Protein AF-A0AAW9IGM5-F1 (afdb_monomer)

Radius of gyration: 17.8 Å; Cα contacts (8 Å, |Δi|>4): 51; chains: 1; bounding box: 44×39×42 Å

Foldseek 3Di:
DDDPVVVPDPVVCVVCVVVVVVVLVVQLVQQVVLQVLLCVLQVDDGDSVVSSVVLVVVQVVQVVVVHDRDHDDSVVSVVCVVVPNDDPVVVVVVVVVVVVCCVPCVVVVVPDDVVVVVVVVVVVD

Secondary structure (DSSP, 8-state):
----GGG--HHHHHHHHHHHHHHHHHHHHHHHHHHHHHHHHH-----HHHHHHHHHHHHHHGGGGTPPPP---HHHHHHHHHTT--STHHHHHHHHHHHHHHHHSHHHHTT--HHHHHHHHHHH-

Structure (mmCIF, N/CA/C/O backbone):
data_AF-A0AAW9IGM5-F1
#
_entry.id   AF-A0AAW9IGM5-F1
#
loop_
_atom_site.group_PDB
_atom_site.id
_atom_site.type_symbol
_atom_site.label_atom_id
_atom_site.label_alt_id
_atom_site.label_comp_id
_atom_site.label_asym_id
_atom_site.label_entity_id
_atom_site.label_seq_id
_atom_site.pdbx_PDB_ins_code
_atom_site.Cartn_x
_atom_site.Cartn_y
_atom_site.Cartn_z
_atom_site.occupancy
_atom_site.B_iso_or_equiv
_atom_site.auth_seq_id
_atom_site.auth_comp_id
_atom_site.auth_asym_id
_atom_site.auth_atom_id
_atom_site.pdbx_PDB_model_num
ATOM 1 N N . THR A 1 1 ? 7.435 -16.883 -20.022 1.00 43.22 1 THR A N 1
ATOM 2 C CA . THR A 1 1 ? 8.657 -16.265 -19.465 1.00 43.22 1 THR A CA 1
ATOM 3 C C . THR A 1 1 ? 8.765 -16.688 -18.013 1.00 43.22 1 THR A C 1
ATOM 5 O O . THR A 1 1 ? 8.156 -16.090 -17.140 1.00 43.22 1 THR A O 1
ATOM 8 N N . GLY A 1 2 ? 9.384 -17.852 -17.795 1.00 48.12 2 GLY A N 1
ATOM 9 C CA . GLY A 1 2 ? 9.355 -18.570 -16.519 1.00 48.12 2 GLY A CA 1
ATOM 10 C C . GLY A 1 2 ? 10.209 -17.910 -15.441 1.00 48.12 2 GLY A C 1
ATOM 11 O O . GLY A 1 2 ? 11.214 -17.272 -15.749 1.00 48.12 2 GLY A O 1
ATOM 12 N N . LEU A 1 3 ? 9.796 -18.087 -14.185 1.00 49.34 3 LEU A N 1
ATOM 13 C CA . LEU A 1 3 ? 10.568 -17.756 -12.988 1.00 49.34 3 LEU A CA 1
ATOM 14 C C . LEU A 1 3 ? 11.952 -18.409 -13.084 1.00 49.34 3 LEU A C 1
ATOM 16 O O . LEU A 1 3 ? 12.104 -19.613 -12.880 1.00 49.34 3 LEU A O 1
ATOM 20 N N . ASN A 1 4 ? 12.958 -17.618 -13.446 1.00 60.25 4 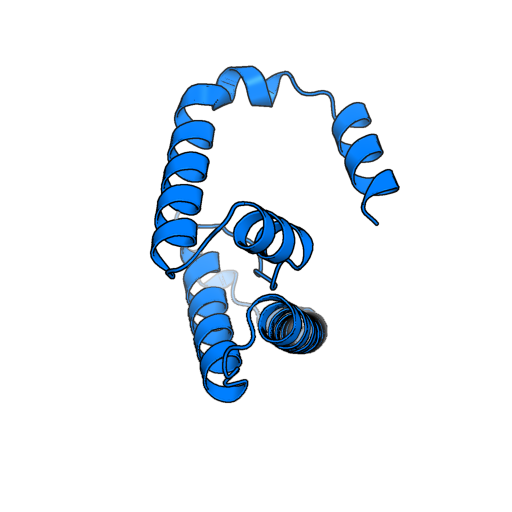ASN A N 1
ATOM 21 C CA . ASN A 1 4 ? 14.332 -18.081 -13.502 1.00 60.25 4 ASN A CA 1
ATOM 22 C C . ASN A 1 4 ? 14.861 -18.128 -12.064 1.00 60.25 4 ASN A C 1
ATOM 24 O O . ASN A 1 4 ? 15.168 -17.096 -11.471 1.00 60.25 4 ASN A O 1
ATOM 28 N N . VAL A 1 5 ? 14.915 -19.326 -11.484 1.00 60.94 5 VAL A N 1
ATOM 29 C CA . VAL A 1 5 ? 15.347 -19.559 -10.094 1.00 60.94 5 VAL A CA 1
ATOM 30 C C . VAL A 1 5 ? 16.792 -19.080 -9.866 1.00 60.94 5 VAL A C 1
ATOM 32 O O . VAL A 1 5 ? 17.155 -18.730 -8.747 1.00 60.94 5 VAL A O 1
ATOM 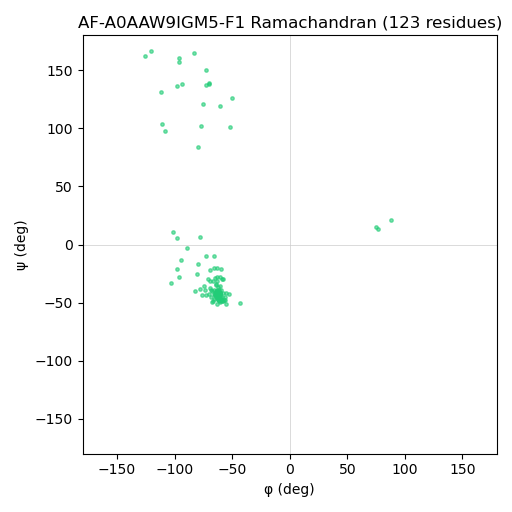35 N N . SER A 1 6 ? 17.592 -18.937 -10.930 1.00 61.50 6 SER A N 1
ATOM 36 C CA . SER A 1 6 ? 18.940 -18.355 -10.879 1.00 61.50 6 SER A CA 1
ATOM 37 C C . SER A 1 6 ? 18.965 -16.831 -10.670 1.00 61.50 6 SER A C 1
ATOM 39 O O . SER A 1 6 ? 20.031 -16.281 -10.403 1.00 61.50 6 SER A O 1
ATOM 41 N N . ALA A 1 7 ? 17.824 -16.135 -10.757 1.00 62.72 7 ALA A N 1
ATOM 42 C CA . ALA A 1 7 ? 17.717 -14.702 -10.460 1.00 62.72 7 ALA A CA 1
ATOM 43 C C . ALA A 1 7 ? 17.633 -14.400 -8.951 1.00 62.72 7 ALA A C 1
ATOM 45 O O . ALA A 1 7 ? 17.880 -13.267 -8.532 1.00 62.72 7 ALA A O 1
ATOM 46 N N . ILE A 1 8 ? 17.316 -15.402 -8.120 1.00 68.38 8 ILE A N 1
ATOM 47 C CA . ILE A 1 8 ? 17.313 -15.268 -6.660 1.00 68.38 8 ILE A CA 1
ATOM 48 C C . ILE A 1 8 ? 18.760 -15.374 -6.181 1.00 68.38 8 ILE A C 1
ATOM 50 O O . ILE A 1 8 ? 19.260 -16.437 -5.821 1.00 68.38 8 ILE A O 1
ATOM 54 N N . ASN A 1 9 ? 19.458 -14.242 -6.224 1.00 82.12 9 ASN A N 1
ATOM 55 C CA . ASN A 1 9 ? 20.825 -14.133 -5.747 1.00 82.12 9 ASN A CA 1
ATOM 56 C C . ASN A 1 9 ? 20.847 -13.554 -4.328 1.00 82.12 9 ASN A C 1
ATOM 58 O O . ASN A 1 9 ? 20.188 -12.554 -4.036 1.00 82.12 9 ASN A O 1
ATOM 62 N N . ILE A 1 10 ? 21.664 -14.137 -3.452 1.00 83.62 10 ILE A N 1
ATOM 63 C CA . ILE A 1 10 ? 21.840 -13.654 -2.078 1.00 83.62 10 ILE A CA 1
ATOM 64 C C . ILE A 1 10 ? 22.313 -12.190 -2.024 1.00 83.62 10 ILE A C 1
ATOM 66 O O . ILE A 1 10 ? 21.964 -11.461 -1.098 1.00 83.62 10 ILE A O 1
ATOM 70 N N . ASN A 1 11 ? 23.052 -11.731 -3.039 1.00 85.12 11 ASN A N 1
ATOM 71 C CA . ASN A 1 11 ? 23.491 -10.342 -3.160 1.00 85.12 11 ASN A CA 1
ATOM 72 C C . ASN A 1 11 ? 22.321 -9.398 -3.448 1.00 85.12 11 ASN A C 1
ATOM 74 O O . ASN A 1 11 ? 22.273 -8.309 -2.881 1.00 85.12 11 ASN A O 1
ATOM 78 N N . VAL A 1 12 ? 21.346 -9.829 -4.256 1.00 85.19 12 VAL A N 1
ATOM 79 C CA . VAL A 1 12 ? 20.130 -9.046 -4.519 1.00 85.19 12 VAL A CA 1
ATOM 80 C C . VAL A 1 12 ? 19.320 -8.919 -3.235 1.00 85.19 12 VAL A C 1
ATOM 82 O O . VAL A 1 12 ? 18.975 -7.806 -2.853 1.00 85.19 12 VAL A O 1
ATOM 85 N N . ILE A 1 13 ? 19.115 -10.023 -2.507 1.00 85.69 13 ILE A N 1
ATOM 86 C CA . ILE A 1 13 ? 18.403 -10.019 -1.218 1.00 85.69 13 ILE A CA 1
ATOM 87 C C . ILE A 1 13 ? 19.068 -9.049 -0.235 1.00 85.69 13 ILE A C 1
ATOM 89 O O . ILE A 1 13 ? 18.389 -8.210 0.351 1.00 85.69 13 ILE A O 1
ATOM 93 N N . LYS A 1 14 ? 20.399 -9.101 -0.098 1.00 87.38 14 LYS A N 1
ATOM 94 C CA . LYS A 1 14 ? 21.140 -8.163 0.759 1.00 87.38 14 LYS A CA 1
ATOM 95 C C . LYS A 1 14 ? 20.989 -6.709 0.304 1.00 87.38 14 LYS A C 1
ATOM 97 O O . LYS A 1 14 ? 20.847 -5.834 1.152 1.00 87.38 14 LYS A O 1
ATOM 102 N N . SER A 1 15 ? 20.982 -6.454 -1.007 1.00 89.81 15 SER A N 1
ATOM 103 C CA . SER A 1 15 ? 20.852 -5.097 -1.555 1.00 89.81 15 SER A CA 1
ATOM 104 C C . SER A 1 15 ? 19.466 -4.480 -1.342 1.00 89.81 15 SER A C 1
ATOM 106 O O . SER A 1 15 ? 19.365 -3.272 -1.151 1.00 89.81 15 SER A O 1
ATOM 108 N N . VAL A 1 16 ? 18.403 -5.295 -1.323 1.00 91.00 16 VAL A N 1
ATOM 109 C CA . VAL A 1 16 ? 17.022 -4.812 -1.152 1.00 91.00 16 VAL A CA 1
ATOM 110 C C . VAL A 1 16 ? 16.542 -4.853 0.295 1.00 91.00 16 VAL A C 1
ATOM 112 O O . VAL A 1 16 ? 15.540 -4.220 0.605 1.00 91.00 16 VAL A O 1
ATOM 115 N N . LEU A 1 17 ? 17.251 -5.545 1.195 1.00 92.12 17 LEU A N 1
ATOM 116 C CA . LEU A 1 17 ? 16.848 -5.692 2.594 1.00 92.12 17 LEU A CA 1
ATOM 117 C C . LEU A 1 17 ? 16.748 -4.342 3.316 1.00 92.12 17 LEU A C 1
ATOM 119 O O . LEU A 1 17 ? 15.731 -4.060 3.946 1.00 92.12 17 LEU A O 1
ATOM 123 N N . ALA A 1 18 ? 17.775 -3.494 3.200 1.00 93.62 18 ALA A N 1
ATOM 124 C CA . ALA A 1 18 ? 17.761 -2.169 3.819 1.00 93.62 18 ALA A CA 1
ATOM 125 C C . ALA A 1 18 ? 16.646 -1.268 3.237 1.00 93.62 18 ALA A C 1
ATOM 127 O O . ALA A 1 18 ? 15.825 -0.794 4.022 1.00 93.62 18 ALA A O 1
ATOM 128 N N . PRO A 1 19 ? 16.514 -1.105 1.901 1.00 93.38 19 PRO A N 1
ATOM 129 C CA . PRO A 1 19 ? 15.383 -0.392 1.301 1.00 93.38 19 PRO A CA 1
ATOM 130 C C . PRO A 1 19 ? 14.012 -0.940 1.710 1.00 93.38 19 PRO A C 1
ATOM 132 O O . PRO A 1 19 ? 13.106 -0.164 1.995 1.00 93.38 19 PRO A O 1
ATOM 135 N N . ALA A 1 20 ? 13.848 -2.264 1.774 1.00 92.50 20 ALA A N 1
ATOM 136 C CA . ALA A 1 20 ? 12.585 -2.891 2.148 1.00 92.50 20 ALA A CA 1
ATOM 137 C C . ALA A 1 20 ? 12.189 -2.554 3.591 1.00 92.50 20 ALA A C 1
ATOM 139 O O . ALA A 1 20 ? 11.033 -2.217 3.841 1.00 92.50 20 ALA A O 1
ATOM 140 N N . ILE A 1 21 ? 13.143 -2.588 4.528 1.00 94.25 21 ILE A N 1
ATOM 141 C CA . ILE A 1 21 ? 12.910 -2.194 5.924 1.00 94.25 21 ILE A CA 1
ATOM 142 C C . ILE A 1 21 ? 12.567 -0.702 6.011 1.00 94.25 21 ILE A C 1
ATOM 144 O O . ILE A 1 21 ? 11.639 -0.336 6.729 1.00 94.25 21 ILE A O 1
ATOM 148 N N . SER A 1 22 ? 13.259 0.158 5.257 1.00 95.00 22 SER A N 1
ATOM 149 C CA . SER A 1 22 ? 12.952 1.593 5.209 1.00 95.00 22 SER A CA 1
ATOM 150 C C . SER A 1 22 ? 11.544 1.869 4.675 1.00 95.00 22 SER A C 1
ATOM 152 O O . SER A 1 22 ? 10.799 2.630 5.291 1.00 95.00 22 SER A O 1
ATOM 154 N N . ILE A 1 23 ? 11.152 1.220 3.574 1.00 93.88 23 ILE A N 1
ATOM 155 C CA . ILE A 1 23 ? 9.809 1.347 2.993 1.00 93.88 23 ILE A CA 1
ATOM 156 C C . ILE A 1 23 ? 8.759 0.821 3.968 1.00 93.88 23 ILE A C 1
ATOM 158 O O . ILE A 1 23 ? 7.746 1.480 4.170 1.00 93.88 23 ILE A O 1
ATOM 162 N N . ALA A 1 24 ? 8.998 -0.325 4.611 1.00 93.88 24 ALA A N 1
ATOM 163 C CA . ALA A 1 24 ? 8.090 -0.860 5.618 1.00 93.88 24 ALA A CA 1
ATOM 164 C C . ALA A 1 24 ? 7.917 0.123 6.785 1.00 93.88 24 ALA A C 1
ATOM 166 O O . ALA A 1 24 ? 6.789 0.416 7.166 1.00 93.88 24 ALA A O 1
ATOM 167 N N . GLY A 1 25 ? 9.011 0.684 7.308 1.00 94.69 25 GLY A N 1
ATOM 168 C CA . GLY A 1 25 ? 8.982 1.709 8.353 1.00 94.69 25 GLY A CA 1
ATOM 169 C C . GLY A 1 25 ? 8.131 2.920 7.969 1.00 94.69 25 GLY A C 1
ATOM 170 O O . GLY A 1 25 ? 7.212 3.282 8.701 1.00 94.69 25 GLY A O 1
ATOM 171 N N . LEU A 1 26 ? 8.387 3.491 6.788 1.00 94.38 26 LEU A N 1
ATOM 172 C CA . LEU A 1 26 ? 7.627 4.624 6.256 1.00 94.38 26 LEU A CA 1
ATOM 173 C C . LEU A 1 26 ? 6.141 4.281 6.090 1.00 94.38 26 LEU A C 1
ATOM 175 O O . LEU A 1 26 ? 5.276 5.008 6.575 1.00 94.38 26 LEU A O 1
ATOM 179 N N . ALA A 1 27 ? 5.846 3.131 5.487 1.00 93.25 27 ALA A N 1
ATOM 180 C CA . ALA A 1 27 ? 4.490 2.673 5.234 1.00 93.25 27 ALA A CA 1
ATOM 181 C C . ALA A 1 27 ? 3.700 2.447 6.536 1.00 93.25 27 ALA A C 1
ATOM 183 O O . ALA A 1 27 ? 2.505 2.746 6.583 1.00 93.25 27 ALA A O 1
ATOM 184 N N . MET A 1 28 ? 4.355 1.950 7.592 1.00 94.00 28 MET A N 1
ATOM 185 C CA . MET A 1 28 ? 3.760 1.805 8.922 1.00 94.00 28 MET A CA 1
ATOM 186 C C . MET A 1 28 ? 3.465 3.169 9.551 1.00 94.00 28 MET A C 1
ATOM 188 O O . MET A 1 28 ? 2.347 3.397 10.010 1.00 94.00 28 MET A O 1
ATOM 192 N N . SER A 1 29 ? 4.429 4.096 9.547 1.00 94.56 29 SER A N 1
ATOM 193 C CA . SER A 1 29 ? 4.230 5.445 10.090 1.00 94.56 29 SER A CA 1
ATOM 194 C C . SER A 1 29 ? 3.083 6.182 9.394 1.00 94.56 29 SER A C 1
ATOM 196 O O . SER A 1 29 ? 2.219 6.739 10.070 1.00 94.56 29 SER A O 1
ATOM 198 N N . GLU A 1 30 ? 3.014 6.134 8.062 1.00 92.75 30 GLU A N 1
ATOM 199 C CA . GLU A 1 30 ? 1.923 6.745 7.292 1.00 92.75 30 GLU A CA 1
ATOM 200 C C . GLU A 1 30 ? 0.561 6.120 7.603 1.00 92.75 30 GLU A C 1
ATOM 202 O O . GLU A 1 30 ? -0.441 6.827 7.715 1.00 92.75 30 GLU A O 1
ATOM 207 N N . SER A 1 31 ? 0.517 4.801 7.779 1.00 92.69 31 SER A N 1
ATOM 208 C CA . SER A 1 31 ? -0.708 4.077 8.109 1.00 92.69 31 SER A CA 1
ATOM 209 C C . SER A 1 31 ? -1.271 4.457 9.474 1.00 92.69 31 SER A C 1
ATOM 211 O O . SER A 1 31 ? -2.461 4.757 9.597 1.00 92.69 31 SER A O 1
ATOM 213 N N . LEU A 1 32 ? -0.408 4.574 10.485 1.00 93.81 32 LEU A N 1
ATOM 214 C CA . LEU A 1 32 ? -0.800 5.043 11.814 1.00 93.81 32 LEU A CA 1
ATOM 215 C C . LEU A 1 32 ? -1.261 6.508 11.799 1.00 93.81 32 LEU A C 1
ATOM 217 O O . LEU A 1 32 ? -2.287 6.831 12.399 1.00 93.81 32 LEU A O 1
ATOM 221 N N . LEU A 1 33 ? -0.559 7.384 11.069 1.00 93.56 33 LEU A N 1
ATOM 222 C CA . LEU A 1 33 ? -0.959 8.785 10.893 1.00 93.56 33 LEU A CA 1
ATOM 223 C C . LEU A 1 33 ? -2.320 8.897 10.188 1.00 93.56 33 LEU A C 1
ATOM 225 O O . LEU A 1 33 ? -3.198 9.635 10.639 1.00 93.56 33 LEU A O 1
ATOM 229 N N . CYS A 1 34 ? -2.529 8.136 9.112 1.00 91.56 34 CYS A N 1
ATOM 230 C CA . CYS A 1 34 ? -3.798 8.092 8.389 1.00 91.56 34 CYS A CA 1
ATOM 231 C C . CYS A 1 34 ? -4.934 7.550 9.263 1.00 91.56 34 CYS A C 1
ATOM 233 O O . CYS A 1 34 ? -6.051 8.071 9.210 1.00 91.56 34 CYS A O 1
ATOM 235 N N . GLY A 1 35 ? -4.653 6.525 10.068 1.00 91.62 35 GLY A N 1
ATOM 236 C CA . GLY A 1 35 ? -5.592 5.934 11.011 1.00 91.62 35 GLY A CA 1
ATOM 237 C C . GLY A 1 35 ? -6.070 6.927 12.064 1.00 91.62 35 GLY A C 1
ATOM 238 O O . GLY A 1 35 ? -7.276 7.087 12.248 1.00 91.62 35 GLY A O 1
ATOM 239 N N . GLU A 1 36 ? -5.149 7.659 12.694 1.00 92.19 36 GLU A N 1
ATOM 240 C CA . GLU A 1 36 ? -5.494 8.645 13.723 1.00 92.19 36 GLU A CA 1
ATOM 241 C C . GLU A 1 36 ? -6.249 9.850 13.136 1.00 92.19 36 GLU A C 1
ATOM 243 O O . GLU A 1 36 ? -7.239 10.305 13.715 1.00 92.19 36 GLU A O 1
ATOM 248 N N . VAL A 1 37 ? -5.861 10.327 11.945 1.00 91.56 37 VAL A N 1
ATOM 249 C CA . VAL A 1 37 ? -6.609 11.379 11.229 1.00 91.56 37 VAL A CA 1
ATOM 250 C C . VAL A 1 37 ? -8.016 10.897 10.870 1.00 91.56 37 VAL A C 1
ATOM 252 O O . VAL A 1 37 ? -8.989 11.602 11.133 1.00 91.56 37 VAL A O 1
ATOM 255 N N . GLY A 1 38 ? -8.152 9.687 10.322 1.00 89.50 38 GLY A N 1
ATOM 256 C CA . GLY A 1 38 ? -9.448 9.096 9.985 1.00 89.50 38 GLY A CA 1
ATOM 257 C C . GLY A 1 38 ? -10.348 8.918 11.210 1.00 89.50 38 GLY A C 1
ATOM 258 O O . GLY A 1 38 ? -11.525 9.280 11.166 1.00 89.50 38 GLY A O 1
ATOM 259 N N . LYS A 1 39 ? -9.785 8.450 12.330 1.00 90.12 39 LYS A N 1
ATOM 260 C CA . LYS A 1 39 ? -10.463 8.371 13.631 1.00 90.12 39 LYS A CA 1
ATOM 261 C C . LYS A 1 39 ? -10.951 9.737 14.094 1.00 90.12 39 LYS A C 1
ATOM 263 O O . LYS A 1 39 ? -12.125 9.872 14.421 1.00 90.12 39 LYS A O 1
ATOM 268 N N . LYS A 1 40 ? -10.104 10.768 14.045 1.00 90.19 40 LYS A N 1
ATOM 269 C CA . LYS A 1 40 ? -10.494 12.138 14.410 1.00 90.19 40 LYS A CA 1
ATOM 270 C C . LYS A 1 40 ? -11.623 12.681 13.526 1.00 90.19 40 LYS A C 1
ATOM 272 O O . LYS A 1 40 ? -12.477 13.409 14.017 1.00 90.19 40 LYS A O 1
ATOM 277 N N . MET A 1 41 ? -11.640 12.331 12.239 1.00 90.75 41 MET A N 1
ATOM 278 C CA . MET A 1 41 ? -12.681 12.767 11.301 1.00 90.75 41 MET A CA 1
ATOM 279 C C . MET A 1 41 ? -14.017 12.037 11.488 1.00 90.75 41 MET A C 1
ATOM 281 O O . MET A 1 41 ? -15.064 12.643 11.279 1.00 90.75 41 MET A O 1
ATOM 285 N N . LYS A 1 42 ? -13.988 10.743 11.831 1.00 86.56 42 LYS A N 1
ATOM 286 C CA . LYS A 1 42 ? -15.186 9.893 11.910 1.00 86.56 42 LYS A CA 1
ATOM 287 C C . LYS A 1 42 ? -15.742 9.742 13.332 1.00 86.56 42 LYS A C 1
ATOM 289 O O . LYS A 1 42 ? -16.915 9.425 13.481 1.00 86.56 42 LYS A O 1
ATOM 294 N N . GLY A 1 43 ? -14.919 9.981 14.354 1.00 84.56 43 GLY A N 1
ATOM 295 C CA . GLY A 1 43 ? -15.256 9.752 15.763 1.00 84.56 43 GLY A CA 1
ATOM 296 C C . GLY A 1 43 ? -15.211 8.278 16.192 1.00 84.56 43 GLY A C 1
ATOM 297 O O . GLY A 1 43 ? -15.706 7.951 17.265 1.00 84.56 43 GLY A O 1
ATOM 298 N N . ASP A 1 44 ? -14.629 7.396 15.371 1.00 83.62 44 ASP A N 1
ATOM 299 C CA . ASP A 1 44 ? -14.587 5.941 15.587 1.00 83.62 44 ASP A CA 1
ATOM 300 C C . ASP A 1 44 ? -13.275 5.477 16.247 1.00 83.62 44 ASP A C 1
ATOM 302 O O . ASP A 1 44 ? -12.240 6.139 16.167 1.00 83.62 44 ASP A O 1
ATOM 306 N N . SER A 1 45 ? -13.278 4.285 16.852 1.00 85.25 45 SER A N 1
ATOM 307 C CA . SER A 1 45 ? -12.060 3.642 17.365 1.00 85.25 45 SER A CA 1
ATOM 308 C C . SER A 1 45 ? -11.133 3.173 16.235 1.00 85.25 45 SER A C 1
ATOM 310 O O . SER A 1 45 ? -11.591 2.551 15.274 1.00 85.25 45 SER A O 1
ATOM 312 N N . PHE A 1 46 ? -9.825 3.387 16.392 1.00 89.00 46 PHE A N 1
ATOM 313 C CA . PHE A 1 46 ? -8.779 2.892 15.492 1.00 89.00 46 PHE A CA 1
ATOM 314 C C . PHE A 1 46 ? -7.938 1.828 16.203 1.00 89.00 46 PHE A C 1
ATOM 316 O O . PHE A 1 46 ? -7.492 2.048 17.328 1.00 89.00 46 PHE A O 1
ATOM 323 N N . ASP A 1 47 ? -7.723 0.691 15.541 1.00 92.88 47 ASP A N 1
ATOM 324 C CA . ASP A 1 47 ? -6.863 -0.396 16.016 1.00 92.88 47 ASP A CA 1
ATOM 325 C C . ASP A 1 47 ? -5.619 -0.481 15.126 1.00 92.88 47 ASP A C 1
ATOM 327 O O . ASP A 1 47 ? -5.665 -0.984 13.999 1.00 92.88 47 ASP A O 1
ATOM 331 N N . ALA A 1 48 ? -4.507 0.022 15.660 1.00 92.62 48 ALA A N 1
ATOM 332 C CA . ALA A 1 48 ? -3.216 0.054 14.988 1.00 92.62 48 ALA A CA 1
ATOM 333 C C . ALA A 1 48 ? -2.697 -1.346 14.634 1.00 92.62 48 ALA A C 1
ATOM 335 O O . ALA A 1 48 ? -2.195 -1.553 13.532 1.00 92.62 48 ALA A O 1
ATOM 336 N N . ASN A 1 49 ? -2.841 -2.325 15.531 1.00 95.06 49 ASN A N 1
ATOM 337 C CA . ASN A 1 49 ? -2.314 -3.672 15.304 1.00 95.06 49 ASN A CA 1
ATOM 338 C C . ASN A 1 49 ? -3.034 -4.337 14.133 1.00 95.06 49 ASN A C 1
ATOM 340 O O . ASN A 1 49 ? -2.405 -4.931 13.256 1.00 95.06 49 ASN A O 1
ATOM 344 N N . ARG A 1 50 ? -4.361 -4.192 14.094 1.00 93.38 50 ARG A N 1
ATOM 345 C CA . ARG A 1 50 ? -5.177 -4.717 13.000 1.00 93.38 50 ARG A CA 1
ATOM 346 C C . ARG A 1 50 ? -4.807 -4.090 11.657 1.00 93.38 50 ARG A C 1
ATOM 348 O O . ARG A 1 50 ? -4.777 -4.804 10.655 1.00 93.38 50 ARG A O 1
ATOM 355 N N . GLU A 1 51 ? -4.538 -2.789 11.631 1.00 91.94 51 GLU A N 1
ATOM 356 C CA . GLU A 1 51 ? -4.150 -2.084 10.407 1.00 91.94 51 GLU A CA 1
ATOM 357 C C . GLU A 1 51 ? -2.758 -2.514 9.922 1.00 91.94 51 GLU A C 1
ATOM 359 O O . GLU A 1 51 ? -2.596 -2.848 8.749 1.00 91.94 51 GLU A O 1
ATOM 364 N N . LEU A 1 52 ? -1.775 -2.613 10.824 1.00 94.25 52 LEU A N 1
ATOM 365 C CA . LEU A 1 52 ? -0.416 -3.055 10.487 1.00 94.25 52 LEU A CA 1
ATOM 366 C C . LEU A 1 52 ? -0.394 -4.493 9.949 1.00 94.25 52 LEU A C 1
ATOM 368 O O . LEU A 1 52 ? 0.272 -4.771 8.952 1.00 94.25 52 LEU A O 1
ATOM 372 N N . ILE A 1 53 ? -1.168 -5.401 10.554 1.00 95.50 53 ILE A N 1
ATOM 373 C CA . ILE A 1 53 ? -1.317 -6.777 10.057 1.00 95.50 53 ILE A CA 1
ATOM 374 C C . ILE A 1 53 ? -1.971 -6.778 8.670 1.00 95.50 53 ILE A C 1
ATOM 376 O O . ILE A 1 53 ? -1.487 -7.456 7.763 1.00 95.50 53 ILE A O 1
ATOM 380 N N . ALA A 1 54 ? -3.045 -6.005 8.475 1.00 92.62 54 ALA A N 1
ATOM 381 C CA . ALA A 1 54 ? -3.722 -5.914 7.183 1.00 92.62 54 ALA A CA 1
ATOM 382 C C . ALA A 1 54 ? -2.792 -5.378 6.081 1.00 92.62 54 ALA A C 1
ATOM 384 O O . ALA A 1 54 ? -2.766 -5.922 4.976 1.00 92.62 54 ALA A O 1
ATOM 385 N N . GLN A 1 55 ? -1.991 -4.359 6.391 1.00 94.75 55 GLN A N 1
ATOM 386 C CA . GLN A 1 55 ? -1.014 -3.780 5.477 1.00 94.75 55 GLN A CA 1
ATOM 387 C C . GLN A 1 55 ? 0.131 -4.747 5.165 1.00 94.75 55 GLN A C 1
ATOM 389 O O . GLN A 1 55 ? 0.540 -4.844 4.010 1.00 94.75 55 GLN A O 1
ATOM 394 N N . GLY A 1 56 ? 0.622 -5.491 6.160 1.00 94.44 56 GLY A N 1
ATOM 395 C CA . GLY A 1 56 ? 1.637 -6.526 5.962 1.00 94.44 56 GLY A CA 1
ATOM 396 C C . GLY A 1 56 ? 1.152 -7.629 5.021 1.00 94.44 56 GLY A C 1
ATOM 397 O O . GLY A 1 56 ? 1.836 -7.960 4.055 1.00 94.44 56 GLY A O 1
ATOM 398 N N . ILE A 1 57 ? -0.066 -8.134 5.240 1.00 95.50 57 ILE A N 1
ATOM 399 C CA . ILE A 1 57 ? -0.693 -9.131 4.359 1.00 95.50 57 ILE A CA 1
ATOM 400 C C . ILE A 1 57 ? -0.887 -8.557 2.949 1.00 95.50 57 ILE A C 1
ATOM 402 O O . ILE A 1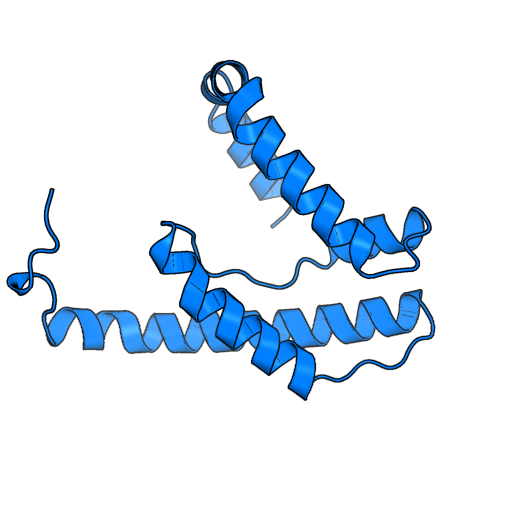 57 ? -0.543 -9.209 1.965 1.00 95.50 57 ILE A O 1
ATOM 406 N N . GLY A 1 58 ? -1.388 -7.324 2.832 1.00 93.88 58 GLY A N 1
ATOM 407 C CA . GLY A 1 58 ? -1.568 -6.661 1.540 1.00 93.88 58 GLY A CA 1
ATOM 408 C C . GLY A 1 58 ? -0.254 -6.521 0.769 1.00 93.88 58 GLY A C 1
ATOM 409 O O . GLY A 1 58 ? -0.173 -6.924 -0.388 1.00 93.88 58 GLY A O 1
ATOM 410 N N . ASN A 1 59 ? 0.797 -6.031 1.427 1.00 94.12 59 ASN A N 1
ATOM 411 C CA . ASN A 1 59 ? 2.121 -5.858 0.828 1.00 94.12 59 ASN A CA 1
ATOM 412 C C . ASN A 1 59 ? 2.844 -7.172 0.528 1.00 94.12 59 ASN A C 1
ATOM 414 O O . ASN A 1 59 ? 3.707 -7.199 -0.344 1.00 94.12 59 ASN A O 1
ATOM 418 N N . PHE A 1 60 ? 2.474 -8.263 1.195 1.00 93.25 60 PHE A N 1
ATOM 419 C CA . PHE A 1 60 ? 2.934 -9.596 0.829 1.00 93.25 60 PHE A CA 1
ATOM 420 C C . PHE A 1 60 ? 2.259 -10.103 -0.454 1.00 93.25 60 PHE A C 1
ATOM 422 O O . PHE A 1 60 ? 2.918 -10.713 -1.287 1.00 93.25 60 PHE A O 1
ATOM 429 N N . ILE A 1 61 ? 0.961 -9.833 -0.644 1.00 95.12 61 ILE A N 1
ATOM 430 C CA . ILE A 1 61 ? 0.173 -10.345 -1.781 1.00 95.12 61 ILE A CA 1
ATOM 431 C C . ILE A 1 61 ? 0.366 -9.509 -3.058 1.00 95.12 61 ILE A C 1
ATOM 433 O O . ILE A 1 61 ? 0.447 -10.062 -4.152 1.00 95.12 61 ILE A O 1
ATOM 437 N N . ILE A 1 62 ? 0.441 -8.182 -2.946 1.00 92.88 62 ILE A N 1
ATOM 438 C CA . ILE A 1 62 ? 0.494 -7.251 -4.088 1.00 92.88 62 ILE A CA 1
ATOM 439 C C . ILE A 1 62 ? 1.606 -7.561 -5.119 1.00 92.88 62 ILE A C 1
ATOM 441 O O . ILE A 1 62 ? 1.310 -7.521 -6.319 1.00 92.88 62 ILE A O 1
ATOM 445 N N . PRO A 1 63 ? 2.848 -7.914 -4.724 1.00 91.19 63 PRO A N 1
ATOM 446 C CA . PRO A 1 63 ? 3.921 -8.215 -5.674 1.00 91.19 63 PRO A CA 1
ATOM 447 C C . PRO A 1 63 ? 3.614 -9.393 -6.609 1.00 91.19 63 PRO A C 1
ATOM 449 O O . PRO A 1 63 ? 4.081 -9.407 -7.746 1.00 91.19 63 PRO A O 1
ATOM 452 N N . PHE A 1 64 ? 2.782 -10.352 -6.181 1.00 91.31 64 PHE A N 1
ATOM 453 C CA . PHE A 1 64 ? 2.368 -11.488 -7.016 1.00 91.31 64 PHE A CA 1
ATOM 454 C C . PHE A 1 64 ? 1.508 -11.069 -8.217 1.00 91.31 64 PHE A C 1
ATOM 456 O O . PHE A 1 64 ? 1.434 -11.799 -9.202 1.00 91.31 64 PHE A O 1
ATOM 463 N N . PHE A 1 65 ? 0.899 -9.884 -8.160 1.00 91.56 65 PHE A N 1
ATOM 464 C CA . PHE A 1 65 ? 0.123 -9.290 -9.250 1.00 91.56 65 PHE A CA 1
ATOM 465 C C . PHE A 1 65 ? 0.907 -8.203 -10.006 1.00 91.56 65 PHE A C 1
ATOM 467 O O . PHE A 1 65 ? 0.325 -7.464 -10.796 1.00 91.56 65 PHE A O 1
ATOM 474 N N . GLY A 1 66 ? 2.221 -8.082 -9.765 1.00 88.81 66 GLY A N 1
ATOM 475 C CA . GLY A 1 66 ? 3.070 -7.047 -10.366 1.00 88.81 66 GLY A CA 1
ATOM 476 C C . GLY A 1 66 ? 2.876 -5.652 -9.768 1.00 88.81 66 GLY A C 1
ATOM 477 O O . GLY A 1 66 ? 3.288 -4.665 -10.373 1.00 88.81 66 GLY A O 1
ATOM 478 N N . GLY A 1 67 ? 2.228 -5.548 -8.604 1.00 88.75 67 GLY A N 1
ATOM 479 C CA . GLY A 1 67 ? 2.019 -4.269 -7.939 1.00 88.75 67 GLY A CA 1
ATOM 480 C C . GLY A 1 67 ? 3.217 -3.816 -7.103 1.00 88.75 67 GLY A C 1
ATOM 481 O O . GLY A 1 67 ? 4.116 -4.590 -6.771 1.00 88.75 67 GLY A O 1
ATOM 482 N N . VAL A 1 68 ? 3.206 -2.534 -6.749 1.00 91.88 68 VAL A N 1
ATOM 483 C CA . VAL A 1 68 ? 4.226 -1.877 -5.919 1.00 91.88 68 VAL A CA 1
ATOM 484 C C . VAL A 1 68 ? 3.791 -1.828 -4.451 1.00 91.88 68 VAL A C 1
ATOM 486 O O . VAL A 1 68 ? 2.587 -1.881 -4.190 1.00 91.88 68 VAL A O 1
ATOM 489 N N . PRO A 1 69 ? 4.727 -1.704 -3.488 1.00 90.31 69 PRO A N 1
ATOM 490 C CA . PRO A 1 69 ? 4.381 -1.571 -2.077 1.00 90.31 69 PRO A CA 1
ATOM 491 C C . PRO A 1 69 ? 3.327 -0.480 -1.849 1.00 90.31 69 PRO A C 1
ATOM 493 O O . PRO A 1 69 ? 3.486 0.660 -2.283 1.00 90.31 69 PRO A O 1
ATOM 496 N N . ALA A 1 70 ? 2.239 -0.848 -1.184 1.00 89.50 70 ALA A N 1
ATOM 497 C CA . ALA A 1 70 ? 1.122 0.019 -0.870 1.00 89.50 70 ALA A CA 1
ATOM 498 C C . ALA A 1 70 ? 1.271 0.648 0.521 1.00 89.50 70 ALA A C 1
ATOM 500 O O . ALA A 1 70 ? 1.607 -0.017 1.512 1.00 89.50 70 ALA A O 1
ATOM 501 N N . THR A 1 71 ? 0.941 1.936 0.592 1.00 89.94 71 THR A N 1
ATOM 502 C CA . THR A 1 71 ? 0.856 2.718 1.829 1.00 89.94 71 THR A CA 1
ATOM 503 C C . THR A 1 71 ? -0.556 3.277 2.016 1.00 89.94 71 THR A C 1
ATOM 505 O O . THR A 1 71 ? -1.405 3.211 1.117 1.00 89.94 71 THR A O 1
ATOM 508 N N . ALA A 1 72 ? -0.848 3.774 3.218 1.00 86.62 72 ALA A N 1
ATOM 509 C CA . ALA A 1 72 ? -2.132 4.401 3.494 1.00 86.62 72 ALA A CA 1
ATOM 510 C C . ALA A 1 72 ? -2.218 5.779 2.822 1.00 86.62 72 ALA A C 1
ATOM 512 O O . ALA A 1 72 ? -1.289 6.576 2.879 1.00 86.62 72 ALA A O 1
ATOM 513 N N . ALA A 1 73 ? -3.367 6.088 2.220 1.00 87.62 73 ALA A N 1
ATOM 514 C CA . ALA A 1 73 ? -3.575 7.342 1.499 1.00 87.62 73 ALA A CA 1
ATOM 515 C C . ALA A 1 73 ? -4.519 8.274 2.273 1.00 87.62 73 ALA A C 1
ATOM 517 O O . ALA A 1 73 ? -5.744 8.163 2.157 1.00 87.62 73 ALA A O 1
ATOM 518 N N . ILE A 1 74 ? -3.951 9.231 3.017 1.00 87.88 74 ILE A N 1
ATOM 519 C CA . ILE A 1 74 ? -4.707 10.198 3.839 1.00 87.88 74 ILE A CA 1
ATOM 520 C C . ILE A 1 74 ? -5.720 10.970 2.990 1.00 87.88 74 ILE A C 1
ATOM 522 O O . ILE A 1 74 ? -6.884 11.091 3.371 1.00 87.88 74 ILE A O 1
ATOM 526 N N . ALA A 1 75 ? -5.308 11.444 1.810 1.00 89.44 75 ALA A N 1
ATOM 527 C CA . ALA A 1 75 ? -6.172 12.202 0.907 1.00 89.44 75 ALA A CA 1
ATOM 528 C C . ALA A 1 75 ? -7.411 11.396 0.477 1.00 89.44 75 ALA A C 1
ATOM 530 O O . ALA A 1 75 ? -8.534 11.890 0.582 1.00 89.44 75 ALA A O 1
ATOM 531 N N . ARG A 1 76 ? -7.231 10.128 0.074 1.00 90.00 76 ARG A N 1
ATOM 532 C CA . ARG A 1 76 ? -8.338 9.241 -0.323 1.00 90.00 76 ARG A CA 1
ATOM 533 C C . ARG A 1 76 ? -9.304 9.016 0.839 1.00 90.00 76 ARG A C 1
ATOM 535 O O . ARG A 1 76 ? -10.513 9.144 0.663 1.00 90.00 76 ARG A O 1
ATOM 542 N N . THR A 1 77 ? -8.776 8.698 2.019 1.00 90.25 77 THR A N 1
ATOM 543 C CA . THR A 1 77 ? -9.578 8.452 3.225 1.00 90.25 77 THR A CA 1
ATOM 544 C C . THR A 1 77 ? -10.345 9.707 3.648 1.00 90.25 77 THR A C 1
ATOM 546 O O . THR A 1 77 ? -11.536 9.630 3.940 1.00 90.25 77 THR A O 1
ATOM 549 N N . SER A 1 78 ? -9.698 10.874 3.609 1.00 90.69 78 SER A N 1
ATOM 550 C CA . SER A 1 78 ? -10.306 12.167 3.939 1.00 90.69 78 SER A CA 1
ATOM 551 C C . SER A 1 78 ? -11.463 12.513 3.004 1.00 90.69 78 SER A C 1
ATOM 553 O O . SER A 1 78 ? -12.552 12.851 3.472 1.00 90.69 78 SER A O 1
ATOM 555 N N . VAL A 1 79 ? -11.261 12.367 1.688 1.00 92.50 79 VAL A N 1
ATOM 556 C CA . VAL A 1 79 ? -12.317 12.587 0.690 1.00 92.50 79 VAL A CA 1
ATOM 557 C C . VAL A 1 79 ? -13.464 11.607 0.907 1.00 92.50 79 VAL A C 1
ATOM 559 O O . VAL A 1 79 ? -14.606 12.041 0.988 1.00 92.50 79 VAL A O 1
ATOM 562 N N . ALA A 1 80 ? -13.182 10.314 1.096 1.00 91.19 80 ALA A N 1
ATOM 563 C CA . ALA A 1 80 ? -14.224 9.318 1.331 1.00 91.19 80 ALA A CA 1
ATOM 564 C C . ALA A 1 80 ? -15.089 9.6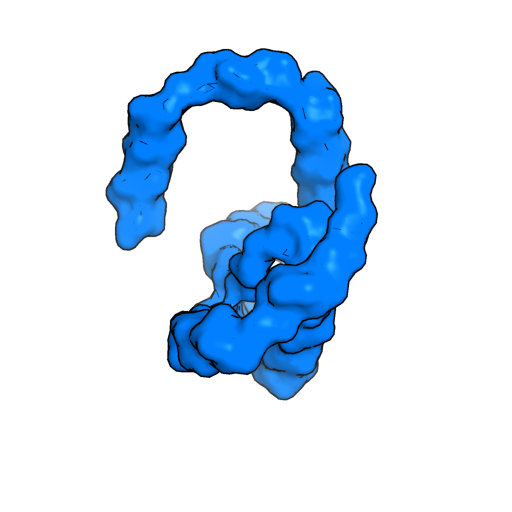63 2.559 1.00 91.19 80 ALA A C 1
ATOM 566 O O . ALA A 1 80 ? -16.316 9.654 2.463 1.00 91.19 80 ALA A O 1
ATOM 567 N N . ILE A 1 81 ? -14.473 10.018 3.694 1.00 91.50 81 ILE A N 1
ATOM 568 C CA . ILE A 1 81 ? -15.202 10.395 4.917 1.00 91.50 81 ILE A CA 1
ATOM 569 C C . ILE A 1 81 ? -16.021 11.674 4.692 1.00 91.50 81 ILE A C 1
ATOM 571 O O . ILE A 1 81 ? -17.200 11.708 5.041 1.00 91.50 81 ILE A O 1
ATOM 575 N N . LYS A 1 82 ? -15.440 12.703 4.059 1.00 91.31 82 LYS A N 1
ATOM 576 C CA . LYS A 1 82 ? -16.143 13.960 3.733 1.00 91.31 82 LYS A CA 1
ATOM 577 C C . LYS A 1 82 ? -17.302 13.753 2.754 1.00 91.31 82 LYS A C 1
ATOM 579 O O . LYS A 1 82 ? -18.306 14.447 2.859 1.00 91.31 82 LYS A O 1
ATOM 584 N N . SER A 1 83 ? -17.198 12.777 1.855 1.00 92.88 83 SER A N 1
ATOM 585 C CA . SER A 1 83 ? -18.275 12.347 0.955 1.00 92.88 83 SER A CA 1
ATOM 586 C C . SER A 1 83 ? -19.322 11.450 1.634 1.00 92.88 83 SER A C 1
ATOM 588 O O . SER A 1 83 ? -20.209 10.934 0.960 1.00 92.88 83 SER A O 1
ATOM 590 N N . GLY A 1 84 ? -19.245 11.249 2.954 1.00 90.12 84 GLY A N 1
ATOM 591 C CA . GLY A 1 84 ? -20.239 10.503 3.727 1.00 90.12 84 GLY A CA 1
ATOM 592 C C . GLY A 1 84 ? -19.994 8.994 3.807 1.00 90.1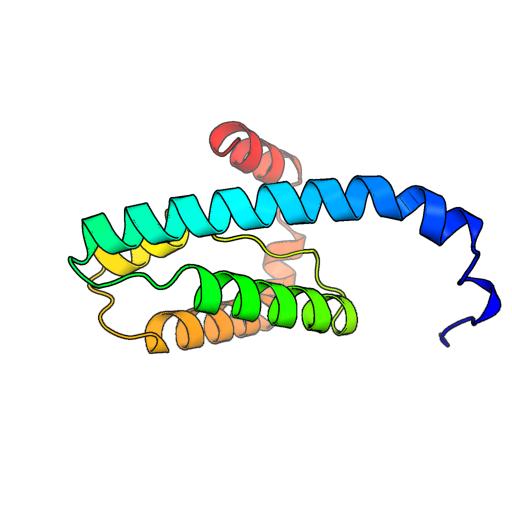2 84 GLY A C 1
ATOM 593 O O . GLY A 1 84 ? -20.933 8.244 4.078 1.00 90.12 84 GLY A O 1
ATOM 594 N N . ALA A 1 85 ? -18.765 8.512 3.584 1.00 88.81 85 ALA A N 1
ATOM 595 C CA . ALA A 1 85 ? -18.442 7.092 3.720 1.00 88.81 85 ALA A CA 1
ATOM 596 C C . ALA A 1 85 ? -18.696 6.577 5.148 1.00 88.81 85 ALA A C 1
ATOM 598 O O . ALA A 1 85 ? -18.063 7.008 6.112 1.00 88.81 85 ALA A O 1
ATOM 599 N N . LYS A 1 86 ? -19.596 5.594 5.281 1.00 84.94 86 LYS A N 1
ATOM 600 C CA . LYS A 1 86 ? -19.948 4.982 6.577 1.00 84.94 86 LYS A CA 1
ATOM 601 C C . LYS A 1 86 ? -19.309 3.612 6.798 1.00 84.94 86 LYS A C 1
ATOM 603 O O . LYS A 1 86 ? -18.967 3.276 7.932 1.00 84.94 86 LYS A O 1
ATOM 608 N N . THR A 1 87 ? -19.122 2.835 5.730 1.00 88.38 87 THR A N 1
ATOM 609 C CA . THR A 1 87 ? -18.696 1.427 5.788 1.00 88.38 87 THR A CA 1
ATOM 610 C C . THR A 1 87 ? -17.455 1.162 4.931 1.00 88.38 87 THR A C 1
ATOM 612 O O . THR A 1 87 ? -17.139 1.912 4.007 1.00 88.38 87 THR A O 1
ATOM 615 N N . ARG A 1 88 ? -16.770 0.039 5.194 1.00 84.56 88 ARG A N 1
ATOM 616 C CA . ARG A 1 88 ? -15.611 -0.433 4.407 1.00 84.56 88 ARG A CA 1
ATOM 617 C C . ARG A 1 88 ? -15.975 -0.826 2.963 1.00 84.56 88 ARG A C 1
ATOM 619 O O . ARG A 1 88 ? -15.097 -1.017 2.134 1.00 84.56 88 ARG A O 1
ATOM 626 N N . ILE A 1 89 ? -17.262 -0.894 2.627 1.00 90.38 89 ILE A N 1
ATOM 627 C CA . ILE A 1 89 ? -17.734 -1.213 1.272 1.00 90.38 89 ILE A CA 1
ATOM 628 C C . ILE A 1 89 ? -17.319 -0.123 0.267 1.00 90.38 89 ILE A C 1
ATOM 630 O O . ILE A 1 89 ? -17.035 -0.433 -0.887 1.00 90.38 89 ILE A O 1
ATOM 634 N N . VAL A 1 90 ? -17.175 1.133 0.709 1.00 91.50 90 VAL A N 1
ATOM 635 C CA . VAL A 1 90 ? -16.739 2.249 -0.150 1.00 91.50 90 VAL A CA 1
ATOM 636 C C . VAL A 1 90 ? -15.376 1.975 -0.794 1.00 91.50 90 VAL A C 1
ATOM 638 O O . VAL A 1 90 ? -15.201 2.226 -1.985 1.00 91.50 90 VAL A O 1
ATOM 641 N N . SER A 1 91 ? -14.419 1.407 -0.051 1.00 89.62 91 SER A N 1
ATOM 642 C CA . SER A 1 91 ? -13.094 1.099 -0.603 1.00 89.62 91 SER A CA 1
ATOM 643 C C . SER A 1 91 ? -13.124 -0.065 -1.594 1.00 89.62 91 SER A C 1
ATOM 645 O O . SER A 1 91 ? -12.334 -0.070 -2.533 1.00 89.62 91 SER A O 1
ATOM 647 N N . ILE A 1 92 ? -14.049 -1.018 -1.427 1.00 93.25 92 ILE A N 1
ATOM 648 C CA . ILE A 1 92 ? -14.245 -2.131 -2.369 1.00 93.25 92 ILE A CA 1
ATOM 649 C C . ILE A 1 92 ? -14.780 -1.600 -3.700 1.00 93.25 92 ILE A C 1
ATOM 651 O O . ILE A 1 92 ? -14.201 -1.883 -4.746 1.00 93.25 92 ILE A O 1
ATOM 655 N N . PHE A 1 93 ? -15.829 -0.772 -3.671 1.00 94.44 93 PHE A N 1
ATOM 656 C CA . PHE A 1 93 ? -16.349 -0.139 -4.886 1.00 94.44 93 PHE A CA 1
ATOM 657 C C . PHE A 1 93 ? -15.300 0.736 -5.569 1.00 94.44 93 PHE A C 1
ATOM 659 O O . PHE A 1 93 ? -15.164 0.682 -6.788 1.00 94.44 93 PHE A O 1
ATOM 666 N N . HIS A 1 94 ? -14.523 1.498 -4.796 1.00 93.19 94 HIS A N 1
ATOM 667 C CA . HIS A 1 94 ? -13.433 2.299 -5.341 1.00 93.19 94 HIS A CA 1
ATOM 668 C C . HIS A 1 94 ? -12.376 1.434 -6.045 1.00 93.19 94 HIS A C 1
ATOM 670 O O . HIS A 1 94 ? -11.962 1.763 -7.152 1.00 93.19 94 HIS A O 1
ATOM 676 N N . ALA A 1 95 ? -11.974 0.307 -5.447 1.00 92.88 95 ALA A N 1
ATOM 677 C CA . ALA A 1 95 ?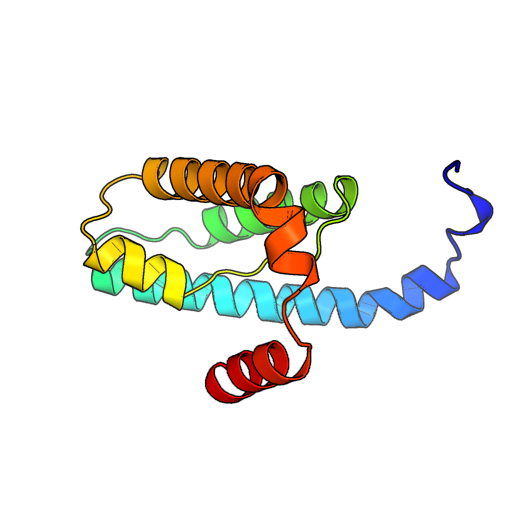 -11.014 -0.615 -6.052 1.00 92.88 95 ALA A CA 1
ATOM 678 C C . ALA A 1 95 ? -11.553 -1.259 -7.341 1.00 92.88 95 ALA A C 1
ATOM 680 O O . ALA A 1 95 ? -10.837 -1.312 -8.338 1.00 92.88 95 ALA A O 1
ATOM 681 N N . ILE A 1 96 ? -12.820 -1.688 -7.351 1.00 95.69 96 ILE A N 1
ATOM 682 C CA . ILE A 1 96 ? -13.474 -2.231 -8.551 1.00 95.69 96 ILE A CA 1
ATOM 683 C C . ILE A 1 96 ? -13.543 -1.165 -9.647 1.00 95.69 96 ILE A C 1
ATOM 685 O O . ILE A 1 96 ? -13.233 -1.454 -10.798 1.00 95.69 96 ILE A O 1
ATOM 689 N N . PHE A 1 97 ? -13.902 0.072 -9.300 1.00 95.31 97 PHE A N 1
ATOM 690 C CA . PHE A 1 97 ? -13.967 1.170 -10.260 1.00 95.31 97 PHE A CA 1
ATOM 691 C C . PHE A 1 97 ? -12.595 1.486 -10.862 1.00 95.31 97 PHE A C 1
ATOM 693 O O . PHE A 1 97 ? -12.494 1.654 -12.072 1.00 95.31 97 PHE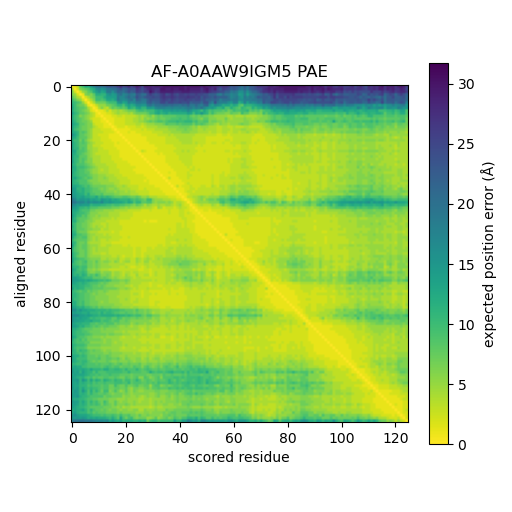 A O 1
ATOM 700 N N . LEU A 1 98 ? -11.536 1.514 -10.044 1.00 93.19 98 LEU A N 1
ATOM 701 C CA . LEU A 1 98 ? -10.162 1.679 -10.529 1.00 93.19 98 LEU A CA 1
ATOM 702 C C . LEU A 1 98 ? -9.730 0.525 -11.435 1.00 93.19 98 LEU A C 1
ATOM 704 O O . LEU A 1 98 ? -9.106 0.752 -12.465 1.00 93.19 98 LEU A O 1
ATOM 708 N N . MET A 1 99 ? -10.078 -0.711 -11.081 1.00 93.19 99 MET A N 1
ATOM 709 C CA . MET A 1 99 ? -9.785 -1.867 -11.923 1.00 93.19 99 MET A CA 1
ATOM 710 C C . MET A 1 99 ? -10.499 -1.751 -13.274 1.00 93.19 99 MET A C 1
ATOM 712 O O . MET A 1 99 ? -9.872 -1.899 -14.319 1.00 93.19 99 MET A O 1
ATOM 716 N N . LEU A 1 100 ? -11.792 -1.422 -13.267 1.00 95.19 100 LEU A N 1
ATOM 717 C CA . LEU A 1 100 ? -12.581 -1.262 -14.484 1.00 95.19 100 LEU A CA 1
ATOM 718 C C . LEU A 1 100 ? -12.074 -0.092 -15.338 1.00 95.19 100 LEU A C 1
ATOM 720 O O . LEU A 1 100 ? -11.994 -0.215 -16.559 1.00 95.19 100 LEU A O 1
ATOM 724 N N . SER A 1 101 ? -11.690 1.024 -14.707 1.00 94.12 101 SER A N 1
ATOM 725 C CA . SER A 1 101 ? -11.150 2.182 -15.416 1.00 94.12 101 SER A CA 1
ATOM 726 C C . SER A 1 101 ? -9.814 1.864 -16.078 1.00 94.12 101 SER A C 1
ATOM 728 O O . SER A 1 101 ? -9.614 2.259 -17.220 1.00 94.12 101 SER A O 1
ATOM 730 N N . MET A 1 102 ? -8.940 1.087 -15.431 1.00 90.12 102 MET A N 1
ATOM 731 C CA . MET A 1 102 ? -7.673 0.660 -16.030 1.00 90.12 102 MET A CA 1
ATOM 732 C C . MET A 1 102 ? -7.890 -0.137 -17.322 1.00 90.12 102 MET A C 1
ATOM 734 O O . MET A 1 102 ? -7.164 0.080 -18.286 1.00 90.12 102 MET A O 1
ATOM 738 N N . PHE A 1 103 ? -8.904 -1.009 -17.378 1.00 91.00 103 PHE A N 1
ATOM 739 C CA . PHE A 1 103 ? -9.216 -1.775 -18.592 1.00 91.00 103 PHE A CA 1
ATOM 740 C C . PHE A 1 103 ? -9.930 -0.943 -19.665 1.00 91.00 103 PHE A C 1
ATOM 742 O O . PHE A 1 103 ? -9.592 -1.042 -20.842 1.00 91.00 103 PHE A O 1
ATOM 749 N N . LEU A 1 104 ? -10.907 -0.118 -19.279 1.00 94.44 104 LEU A N 1
ATOM 750 C CA . LEU A 1 104 ? -11.734 0.650 -20.219 1.00 94.44 104 LEU A CA 1
ATOM 751 C C . LEU A 1 104 ? -11.021 1.893 -20.771 1.00 94.44 104 LEU A C 1
ATOM 753 O O . LEU A 1 104 ? -11.182 2.230 -21.941 1.00 94.44 104 LEU A O 1
ATOM 757 N N . LEU A 1 105 ? -10.249 2.592 -19.934 1.00 93.12 105 LEU A N 1
ATOM 758 C CA . LEU A 1 105 ? -9.589 3.857 -20.274 1.00 93.12 105 LEU A CA 1
ATOM 759 C C . LEU A 1 105 ? -8.116 3.667 -20.669 1.00 93.12 105 LEU A C 1
ATOM 761 O O . LEU A 1 105 ? -7.439 4.662 -20.921 1.00 93.12 105 LEU A O 1
ATOM 765 N N . ALA A 1 106 ? -7.620 2.430 -20.787 1.00 90.75 106 ALA A N 1
ATOM 766 C CA . ALA A 1 106 ? -6.259 2.132 -21.246 1.00 90.75 106 ALA A CA 1
ATOM 767 C C . ALA A 1 106 ? -5.788 2.969 -22.463 1.00 90.75 106 ALA A C 1
ATOM 769 O O . ALA A 1 106 ? -4.723 3.584 -22.363 1.00 90.75 106 ALA A O 1
ATOM 770 N N . PRO A 1 107 ? -6.545 3.082 -23.581 1.00 86.88 107 PRO A N 1
ATOM 771 C CA . PRO A 1 107 ? -6.092 3.860 -24.741 1.00 86.88 107 PRO A CA 1
ATOM 772 C C . PRO A 1 107 ? -6.004 5.367 -24.460 1.00 86.88 107 PRO A C 1
ATOM 774 O O . PRO A 1 107 ? -5.140 6.058 -24.999 1.00 86.88 107 PRO A O 1
ATOM 777 N N . ILE A 1 108 ? -6.867 5.880 -23.581 1.00 90.56 108 ILE A N 1
ATOM 778 C CA . ILE A 1 108 ? -6.859 7.289 -23.176 1.00 90.56 108 ILE A CA 1
ATOM 779 C C . ILE A 1 108 ? -5.651 7.549 -22.275 1.00 90.56 108 ILE A C 1
ATOM 781 O O . ILE A 1 108 ? -4.934 8.527 -22.468 1.00 90.56 108 ILE A O 1
ATOM 785 N N . MET A 1 109 ? -5.379 6.646 -21.329 1.00 88.12 109 MET A N 1
ATOM 786 C CA . MET A 1 109 ? -4.238 6.768 -20.422 1.00 88.12 109 MET A CA 1
ATOM 787 C C . MET A 1 109 ? -2.893 6.712 -21.148 1.00 88.12 109 MET A C 1
ATOM 789 O O . MET A 1 109 ? -1.977 7.437 -20.770 1.00 88.12 109 MET A O 1
ATOM 793 N N . ALA A 1 110 ? -2.787 5.933 -22.229 1.00 88.81 110 ALA A N 1
ATOM 794 C CA . ALA A 1 110 ? -1.587 5.889 -23.068 1.00 88.81 110 ALA A CA 1
ATOM 795 C C . ALA A 1 110 ? -1.272 7.230 -23.761 1.00 88.81 110 ALA A C 1
ATOM 797 O O . ALA A 1 110 ? -0.133 7.464 -24.156 1.00 88.81 110 ALA A O 1
AT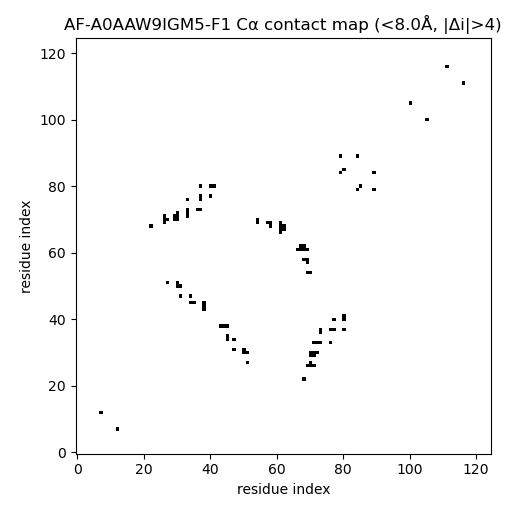OM 798 N N . SER A 1 111 ? -2.264 8.115 -23.889 1.00 92.12 111 SER A N 1
ATOM 799 C CA . SER A 1 111 ? -2.104 9.441 -24.496 1.00 92.12 111 SER A CA 1
ATOM 800 C C . SER A 1 111 ? -1.710 10.529 -23.485 1.00 92.12 111 SER A C 1
ATOM 802 O O . SER A 1 111 ? -1.517 11.680 -23.874 1.00 92.12 111 SER A O 1
ATOM 804 N N . ILE A 1 112 ? -1.608 10.205 -22.188 1.00 91.56 112 ILE A N 1
ATOM 805 C CA . ILE A 1 112 ? -1.291 11.187 -21.143 1.00 91.56 112 ILE A CA 1
ATOM 806 C C . ILE A 1 112 ? 0.204 11.542 -21.208 1.00 91.56 112 ILE A C 1
ATOM 808 O O . ILE A 1 112 ? 1.051 10.662 -21.035 1.00 91.56 112 ILE A O 1
ATOM 812 N N . PRO A 1 113 ? 0.568 12.823 -21.406 1.00 93.69 113 PRO A N 1
ATOM 813 C CA . PRO A 1 113 ? 1.966 13.224 -21.468 1.00 93.69 113 PRO A CA 1
ATOM 814 C C . PRO A 1 113 ? 2.632 13.125 -20.091 1.00 93.69 113 PRO A C 1
ATOM 816 O O . PRO A 1 113 ? 2.076 13.548 -19.073 1.00 93.69 113 PRO A O 1
ATOM 819 N N . LEU A 1 114 ? 3.877 12.639 -20.067 1.00 93.69 114 LEU A N 1
ATOM 820 C CA . LEU A 1 114 ? 4.672 12.513 -18.838 1.00 93.69 114 LEU A CA 1
ATOM 821 C C . LEU A 1 114 ? 4.871 13.857 -18.118 1.00 93.69 114 LEU A C 1
ATOM 823 O O . LEU A 1 114 ? 4.950 13.886 -16.893 1.00 93.69 114 LEU A O 1
ATOM 827 N N . SER A 1 115 ? 4.891 14.974 -18.853 1.00 94.38 115 SER A N 1
ATOM 828 C CA . SER A 1 115 ? 4.977 16.322 -18.277 1.00 94.38 115 SER A CA 1
ATOM 829 C C . SER A 1 115 ? 3.760 16.684 -17.419 1.00 94.38 115 SER A C 1
ATOM 831 O O . SER A 1 115 ? 3.919 17.333 -16.387 1.00 94.38 115 SER A O 1
ATOM 833 N N . ALA A 1 116 ? 2.558 16.228 -17.788 1.00 93.50 116 ALA A N 1
ATOM 834 C CA . ALA A 1 116 ? 1.357 16.447 -16.983 1.00 93.50 116 ALA A CA 1
ATOM 835 C C . ALA A 1 116 ? 1.394 15.620 -15.689 1.00 93.50 116 ALA A C 1
ATOM 837 O O . ALA A 1 116 ? 1.091 16.142 -14.618 1.00 93.50 116 ALA A O 1
ATOM 838 N N . LEU A 1 117 ? 1.831 14.357 -15.767 1.00 91.62 117 LEU A N 1
ATOM 839 C CA . LEU A 1 117 ? 2.028 13.497 -14.592 1.00 91.62 117 LEU A CA 1
ATOM 840 C C . LEU A 1 117 ? 3.078 14.076 -13.633 1.00 91.62 117 LEU A C 1
ATOM 842 O O . LEU A 1 117 ? 2.849 14.104 -12.427 1.00 91.62 117 LEU A O 1
ATOM 846 N N . ALA A 1 118 ? 4.187 14.603 -14.160 1.00 93.00 118 ALA A N 1
ATOM 847 C CA . ALA A 1 118 ? 5.204 15.283 -13.360 1.00 93.00 118 ALA A CA 1
ATOM 848 C C . ALA A 1 118 ? 4.643 16.524 -12.644 1.00 93.00 118 ALA A C 1
ATOM 850 O O . ALA A 1 118 ? 4.920 16.721 -11.464 1.00 93.00 118 ALA A O 1
ATOM 851 N N . GLY A 1 119 ? 3.807 17.319 -13.322 1.00 94.25 119 GLY A N 1
ATOM 852 C CA . GLY A 1 119 ? 3.124 18.462 -12.710 1.00 94.25 119 GLY A CA 1
ATOM 853 C C . GLY A 1 119 ? 2.203 18.058 -11.554 1.00 94.25 119 GLY A C 1
ATOM 854 O O . GLY A 1 119 ? 2.239 18.680 -10.496 1.00 94.25 119 GLY A O 1
ATOM 855 N N . VAL A 1 120 ? 1.427 16.980 -11.716 1.00 92.62 120 VAL A N 1
ATOM 856 C CA . VAL A 1 120 ? 0.573 16.443 -10.639 1.00 92.62 120 VAL A CA 1
ATOM 857 C C . VAL A 1 120 ? 1.411 15.973 -9.451 1.00 92.62 120 VAL A C 1
ATOM 859 O O . VAL A 1 120 ? 1.064 16.272 -8.307 1.00 92.62 120 VAL A O 1
ATOM 862 N N . LEU A 1 121 ? 2.520 15.273 -9.708 1.00 90.69 121 LEU A N 1
ATOM 863 C CA . LEU A 1 121 ? 3.433 14.830 -8.655 1.00 90.69 121 LEU A CA 1
ATOM 864 C C . LEU A 1 121 ? 4.025 16.020 -7.902 1.00 90.69 121 LEU A C 1
ATOM 866 O O . LEU A 1 121 ? 3.924 16.040 -6.688 1.00 90.69 121 LEU A O 1
ATOM 870 N N . MET A 1 122 ? 4.528 17.041 -8.598 1.00 93.56 122 MET A N 1
ATOM 871 C CA . MET A 1 122 ? 5.156 18.216 -7.981 1.00 93.56 122 MET A CA 1
ATOM 872 C C . MET A 1 122 ? 4.205 19.044 -7.102 1.00 93.56 122 MET A C 1
ATOM 874 O O . MET A 1 122 ? 4.652 19.703 -6.173 1.00 93.56 122 MET A O 1
ATOM 878 N N . VAL A 1 123 ? 2.900 19.023 -7.386 1.00 93.12 123 VAL A N 1
ATOM 879 C CA . VAL A 1 123 ? 1.882 19.667 -6.532 1.00 93.12 123 VAL A CA 1
ATOM 880 C C . VAL A 1 123 ? 1.515 18.796 -5.324 1.00 93.12 123 VAL A C 1
ATOM 882 O O . VAL A 1 123 ? 1.032 19.312 -4.318 1.00 93.12 123 VAL A O 1
ATOM 885 N N . THR A 1 124 ? 1.698 17.479 -5.434 1.00 84.06 124 THR A N 1
ATOM 886 C CA . THR A 1 124 ? 1.273 16.503 -4.418 1.00 84.06 124 THR A CA 1
ATOM 887 C C . THR A 1 124 ? 2.402 16.105 -3.458 1.00 84.06 124 THR A C 1
ATOM 889 O O . THR A 1 124 ? 2.102 15.724 -2.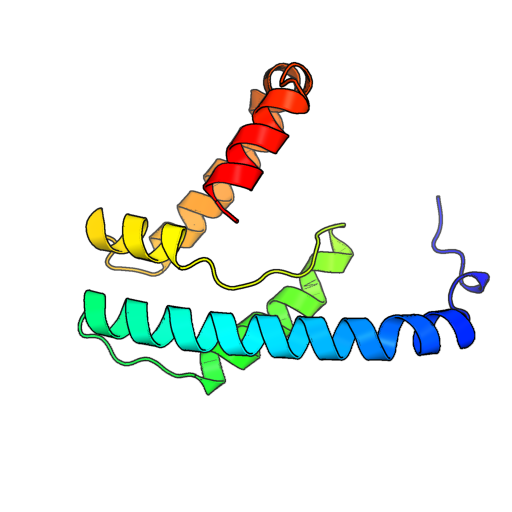329 1.00 84.06 124 THR A O 1
ATOM 892 N N . THR A 1 125 ? 3.665 16.162 -3.898 1.00 71.19 125 THR A N 1
ATOM 893 C CA . THR A 1 125 ? 4.878 15.964 -3.079 1.00 71.19 125 THR A CA 1
ATOM 894 C C . THR A 1 125 ? 5.186 17.191 -2.241 1.00 71.19 125 THR A C 1
ATOM 896 O O . THR A 1 125 ? 5.458 17.016 -1.036 1.00 71.19 125 THR A O 1
#

Solvent-accessible surface area (backbone atoms only — not comparable to full-atom values): 7425 Å² total; per-residue (Å²): 136,75,88,59,72,84,71,76,39,72,67,55,54,61,67,43,48,61,57,50,52,52,51,51,52,51,33,50,54,41,34,50,53,34,41,54,53,49,23,70,74,71,75,50,93,71,61,64,69,62,49,54,52,53,48,52,55,48,50,65,52,35,53,82,75,75,46,71,88,71,63,55,55,52,68,62,53,51,50,41,48,74,73,65,56,86,57,78,62,57,58,53,53,49,51,52,50,51,54,50,43,55,69,73,40,41,76,61,58,72,68,58,56,68,69,59,55,49,52,55,45,68,77,71,110

InterPro domains:
  IPR001902 SLC26A/SulP transporter [PTHR11814] (8-123)
  IPR011547 SLC26A/SulP transporter domain [PF00916] (4-123)

pLDDT: mean 88.93, std 9.32, range [43.22, 95.69]

Mean predicted aligned error: 6.01 Å

Nearest PDB structures (foldseek):
  6ki1-assembly2_B  TM=9.614E-01  e=1.288E-02  Synechocystis sp. PCC 6803
  6ki1-assembly1_A  TM=9.252E-01  e=2.158E-02  Synechocystis sp. PCC 6803
  4gx2-assembly1_B  TM=4.368E-01  e=1.850E+00  Geobacter sulfurreducens PCA
  4gx5-assembly2_D-3  TM=4.483E-01  e=3.527E+00  Geobacter sulfurreducens PCA
  4gx0-assembly2_D  TM=4.441E-01  e=3.762E+00  Geobacter sulfurreducens PCA

Sequence (125 aa):
TGLNVSAININVIKSVLAPAISIAGLAMSESLLCGEVGKKMKGDSFDANRELIAQGIGNFIIPFFGGVPATAAIARTSVAIKSGAKTRIVSIFHAIFLMLSMFLLAPIMASIPLSALAGVLMVTT

Organism: Clostridium perfringens (NCBI:txid1502)